Protein AF-E4QDS5-F1 (afdb_monomer_lite)

Secondary structure (DSSP, 8-state):
--EEEEEEE-S--HHHH-S-TTT----SS-EEEEEEEEEEEEETTEEEEEEEEEEEEEE-HHHHHHTPPSSB---------

Foldseek 3Di:
DAKEKDKAWPPAWCVVVNAFPQPNHTGRTKMKIWMWDWDWDDDPNDIDIDIDTDDIGIYDPVSNVVPDDPRYDYDDPDDPD

Radius of gyration: 15.46 Å; chains: 1; bounding box: 38×32×42 Å

pLDDT: mean 88.35, std 16.61, range [35.19, 98.5]

Organism: Caldicellulosiruptor hydrothermalis (strain DSM 18901 / VKM B-2411 / 108) (NCBI:txid632292)

Structure (mmCIF, N/CA/C/O backbone):
data_AF-E4QDS5-F1
#
_entry.id   AF-E4QDS5-F1
#
loop_
_atom_site.group_PDB
_atom_site.id
_atom_site.type_symbol
_atom_site.label_atom_id
_atom_site.label_alt_id
_atom_site.label_comp_id
_atom_site.label_asym_id
_atom_site.label_entity_id
_atom_site.label_seq_id
_atom_site.pdbx_PDB_ins_code
_atom_site.Cartn_x
_atom_site.Cartn_y
_atom_site.Cartn_z
_atom_site.occupancy
_atom_site.B_iso_or_equiv
_atom_site.auth_seq_id
_atom_site.auth_comp_id
_atom_site.auth_asym_id
_atom_site.auth_atom_id
_atom_site.pdbx_PDB_model_num
ATOM 1 N N . MET A 1 1 ? 14.030 -9.900 -5.832 1.00 69.81 1 MET A N 1
ATOM 2 C CA . MET A 1 1 ? 13.190 -8.821 -6.407 1.00 69.81 1 MET A CA 1
ATOM 3 C C . MET A 1 1 ? 13.151 -7.680 -5.409 1.00 69.81 1 MET A C 1
ATOM 5 O O . MET A 1 1 ? 12.993 -7.968 -4.231 1.00 69.81 1 MET A O 1
ATOM 9 N N . LYS A 1 2 ? 13.342 -6.434 -5.853 1.00 89.12 2 LYS A N 1
ATOM 10 C CA . LYS A 1 2 ? 13.335 -5.257 -4.973 1.00 89.12 2 LYS A CA 1
ATOM 11 C C . LYS A 1 2 ? 11.957 -4.598 -4.963 1.00 89.12 2 LYS A C 1
ATOM 13 O O . LYS A 1 2 ? 11.365 -4.418 -6.033 1.00 89.12 2 LYS A O 1
ATOM 18 N N . TYR A 1 3 ? 11.484 -4.243 -3.772 1.00 91.00 3 TYR A N 1
ATOM 19 C CA . TYR A 1 3 ? 10.216 -3.552 -3.556 1.00 91.00 3 TYR A CA 1
ATOM 20 C C . TYR A 1 3 ? 10.454 -2.241 -2.812 1.00 91.00 3 TYR A C 1
ATOM 22 O O . TYR A 1 3 ? 11.316 -2.159 -1.938 1.00 91.00 3 TYR A O 1
ATOM 30 N N . ARG A 1 4 ? 9.662 -1.231 -3.158 1.00 92.62 4 ARG A N 1
ATOM 31 C CA . ARG A 1 4 ? 9.625 0.072 -2.495 1.00 92.62 4 ARG A CA 1
ATOM 32 C C . ARG A 1 4 ? 8.190 0.358 -2.080 1.00 92.62 4 ARG A C 1
ATOM 34 O O . ARG A 1 4 ? 7.264 0.063 -2.833 1.00 92.62 4 ARG A O 1
ATOM 41 N N . TYR A 1 5 ? 8.017 0.954 -0.906 1.00 93.50 5 TYR A N 1
ATOM 42 C CA . TYR A 1 5 ? 6.702 1.285 -0.365 1.00 93.50 5 TYR A CA 1
ATOM 43 C C . TYR A 1 5 ? 6.614 2.776 -0.068 1.00 93.50 5 TYR A C 1
ATOM 45 O O . TYR A 1 5 ? 7.549 3.355 0.482 1.00 93.50 5 TYR A O 1
ATOM 53 N N . ALA A 1 6 ? 5.482 3.381 -0.413 1.00 94.38 6 ALA A N 1
ATOM 54 C CA . ALA A 1 6 ? 5.084 4.692 0.084 1.00 94.38 6 ALA A CA 1
ATOM 55 C C . ALA A 1 6 ? 3.881 4.508 1.009 1.00 94.38 6 ALA A C 1
ATOM 57 O O . ALA A 1 6 ? 3.006 3.695 0.715 1.00 94.38 6 ALA A O 1
ATOM 58 N N . LEU A 1 7 ? 3.853 5.234 2.124 1.00 95.44 7 LEU A N 1
ATOM 59 C CA . LEU A 1 7 ? 2.762 5.193 3.091 1.00 95.44 7 LEU A CA 1
ATOM 60 C C . LEU A 1 7 ? 2.278 6.616 3.340 1.00 95.44 7 LEU A C 1
ATOM 62 O O . LEU A 1 7 ? 3.088 7.516 3.565 1.00 95.44 7 LEU A O 1
ATOM 66 N N . SER A 1 8 ? 0.972 6.835 3.280 1.00 96.25 8 SER A N 1
ATOM 67 C CA . SER A 1 8 ? 0.386 8.157 3.503 1.00 96.25 8 SER A CA 1
ATOM 68 C C . SER A 1 8 ? -0.930 8.038 4.256 1.00 96.25 8 SER A C 1
ATOM 70 O O . SER A 1 8 ? -1.710 7.121 4.004 1.00 96.25 8 SER A O 1
ATOM 72 N N . SER A 1 9 ? -1.174 8.960 5.186 1.00 95.88 9 SER A N 1
ATOM 73 C CA . SER A 1 9 ? -2.487 9.088 5.818 1.00 95.88 9 SER A CA 1
ATOM 74 C C . SER A 1 9 ? -3.497 9.628 4.805 1.00 95.88 9 SER A C 1
ATOM 76 O O . SER A 1 9 ? -3.174 10.503 4.000 1.00 95.88 9 SER A O 1
ATOM 78 N N . THR A 1 10 ? -4.727 9.117 4.846 1.00 94.88 10 THR A N 1
ATOM 79 C CA . THR A 1 10 ? -5.845 9.660 4.056 1.00 94.88 10 THR A CA 1
ATOM 80 C C . THR A 1 10 ? -6.601 10.774 4.785 1.00 94.88 10 THR A C 1
ATOM 82 O O . THR A 1 10 ? -7.496 11.388 4.202 1.00 94.88 10 THR A O 1
ATOM 85 N N . GLY A 1 11 ? -6.295 11.012 6.067 1.00 95.69 11 GLY A N 1
ATOM 86 C CA . GLY A 1 11 ? -7.037 11.931 6.934 1.00 95.69 11 GLY A CA 1
ATOM 87 C C . GLY A 1 11 ? -8.503 11.540 7.173 1.00 95.69 11 GLY A C 1
ATOM 88 O O . GLY A 1 11 ? -9.272 12.351 7.684 1.00 95.69 11 GLY A O 1
ATOM 89 N N . GLY A 1 12 ? -8.929 10.334 6.782 1.00 94.81 12 GLY A N 1
ATOM 90 C CA . GLY A 1 12 ? -10.301 9.861 6.957 1.00 94.81 12 GLY A CA 1
ATOM 91 C C . GLY A 1 12 ? -10.377 8.472 7.574 1.00 94.81 12 GLY A C 1
ATOM 92 O O . GLY A 1 12 ? -9.395 7.742 7.632 1.00 94.81 12 GLY A O 1
ATOM 93 N N . SER A 1 13 ? -11.572 8.112 8.038 1.00 97.25 13 SER A N 1
ATOM 94 C CA . SER A 1 13 ? -11.854 6.831 8.692 1.00 97.25 13 SER A CA 1
ATOM 95 C C . SER A 1 13 ? -12.533 5.844 7.742 1.00 97.25 13 SER A C 1
ATOM 97 O O . SER A 1 13 ? -12.892 6.182 6.607 1.00 97.25 13 SER A O 1
ATOM 99 N N . SER A 1 14 ? -12.813 4.640 8.238 1.00 95.56 14 SER A N 1
ATOM 100 C CA . SER A 1 14 ? -13.578 3.630 7.505 1.00 95.56 14 SER A CA 1
ATOM 101 C C . SER A 1 14 ? -14.984 4.056 7.095 1.00 95.56 14 SER A C 1
ATOM 103 O O . SER A 1 14 ? -15.540 3.463 6.178 1.00 95.56 14 SER A O 1
ATOM 105 N N . HIS A 1 15 ? -15.543 5.114 7.689 1.00 96.25 15 HIS A N 1
ATOM 106 C CA . HIS A 1 15 ? -16.798 5.695 7.201 1.00 96.25 15 HIS A CA 1
ATOM 107 C C . HIS A 1 15 ? -16.682 6.232 5.769 1.00 96.25 15 HIS A C 1
ATOM 109 O O . HIS A 1 15 ? -17.657 6.199 5.028 1.00 96.25 15 HIS A O 1
ATOM 115 N N . LYS A 1 16 ? -15.502 6.735 5.382 1.00 96.06 16 LYS A N 1
ATOM 116 C CA . LYS A 1 16 ? -15.259 7.319 4.057 1.00 96.06 16 LYS A CA 1
ATOM 117 C C . LYS A 1 16 ? -14.609 6.327 3.095 1.00 96.06 16 LYS A C 1
ATOM 119 O O . LYS A 1 16 ? -14.969 6.306 1.925 1.00 96.06 16 LYS A O 1
ATOM 124 N N . TYR A 1 17 ? -13.648 5.543 3.582 1.00 95.12 17 TYR A N 1
ATOM 125 C CA . TYR A 1 17 ? -12.789 4.700 2.739 1.00 95.12 17 TYR A CA 1
ATOM 126 C C . TYR A 1 17 ? -13.060 3.195 2.871 1.00 95.12 17 TYR A C 1
ATOM 128 O O . TYR A 1 17 ? -12.410 2.403 2.201 1.00 95.12 17 TYR A O 1
ATOM 136 N N . GLY A 1 18 ? -14.021 2.792 3.707 1.00 96.62 18 GLY A N 1
ATOM 137 C CA . GLY A 1 18 ? -14.289 1.386 3.994 1.00 96.62 18 GLY A CA 1
ATOM 138 C C . GLY A 1 18 ? -13.369 0.797 5.067 1.00 96.62 18 GLY A C 1
ATOM 139 O O . GLY A 1 18 ? -12.464 1.446 5.600 1.00 96.62 18 GLY A O 1
ATOM 140 N N . ASN A 1 19 ? -13.650 -0.446 5.451 1.00 98.12 19 ASN A N 1
ATOM 141 C CA . ASN A 1 19 ? -12.861 -1.153 6.457 1.00 98.12 19 ASN A CA 1
ATOM 142 C C . ASN A 1 19 ? -11.451 -1.469 5.943 1.00 98.12 19 ASN A C 1
ATOM 144 O O . ASN A 1 19 ? -11.211 -1.523 4.742 1.00 98.12 19 ASN A O 1
ATOM 148 N N . CYS A 1 20 ? -10.526 -1.708 6.872 1.00 98.06 20 CYS A N 1
ATOM 149 C CA . CYS A 1 20 ? -9.161 -2.115 6.556 1.00 98.06 20 CYS A CA 1
ATOM 150 C C . CYS A 1 20 ? -9.149 -3.356 5.653 1.00 98.06 20 CYS A C 1
ATOM 152 O O . CYS A 1 20 ? -9.691 -4.394 6.031 1.00 98.06 20 CYS A O 1
ATOM 154 N N . GLU A 1 21 ? -8.478 -3.276 4.504 1.00 98.12 21 GLU A N 1
ATOM 155 C CA . GLU A 1 21 ? -8.441 -4.356 3.507 1.00 98.12 21 GLU A CA 1
ATOM 156 C C . GLU A 1 21 ? -7.621 -5.568 3.975 1.00 98.12 21 GLU A C 1
ATOM 158 O O . GLU A 1 21 ? -7.763 -6.665 3.446 1.00 98.12 21 GLU A O 1
ATOM 163 N N . VAL A 1 22 ? -6.793 -5.394 5.010 1.00 97.31 22 VAL A N 1
ATOM 164 C CA . VAL A 1 22 ? -5.954 -6.464 5.571 1.00 97.31 22 VAL A CA 1
ATOM 165 C C . VAL A 1 22 ? -6.697 -7.283 6.627 1.00 97.31 22 VAL A C 1
ATOM 167 O O . VAL A 1 22 ? -6.575 -8.504 6.665 1.00 97.31 22 VAL A O 1
ATOM 170 N N . CYS A 1 23 ? -7.435 -6.627 7.528 1.00 97.69 23 CYS A N 1
ATOM 171 C CA . CYS A 1 23 ? -8.056 -7.291 8.681 1.00 97.69 23 CYS A CA 1
ATOM 172 C C . CYS A 1 23 ? -9.592 -7.255 8.678 1.00 97.69 23 CYS A C 1
ATOM 174 O O . CYS A 1 23 ? -10.211 -7.857 9.555 1.00 97.69 23 CYS A O 1
ATOM 176 N N . GLY A 1 24 ? -10.209 -6.532 7.740 1.00 97.69 24 GLY A N 1
ATOM 177 C CA . GLY A 1 24 ? -11.659 -6.382 7.598 1.00 97.69 24 GLY A CA 1
ATOM 178 C C . GLY A 1 24 ? -12.333 -5.496 8.652 1.00 97.69 24 GLY A C 1
ATOM 179 O O . GLY A 1 24 ? -13.554 -5.343 8.625 1.00 97.69 24 GLY A O 1
ATOM 180 N N . LYS A 1 25 ? -11.575 -4.910 9.589 1.00 98.12 25 LYS A N 1
ATOM 181 C CA . LYS A 1 25 ? -12.112 -4.124 10.714 1.00 98.12 25 LYS A CA 1
ATOM 182 C C . LYS A 1 25 ? -12.158 -2.628 10.416 1.00 98.12 25 LYS A C 1
ATOM 184 O O . LYS A 1 25 ? -11.390 -2.119 9.601 1.00 98.12 25 LYS A O 1
ATOM 189 N N . HIS A 1 26 ? -13.030 -1.930 11.141 1.00 97.88 26 HIS A N 1
ATOM 190 C CA . HIS A 1 26 ? -13.100 -0.470 11.144 1.00 97.88 26 HIS A CA 1
ATOM 191 C C . HIS A 1 26 ? -11.769 0.154 11.595 1.00 97.88 26 HIS A C 1
ATOM 193 O O . HIS A 1 26 ? -11.101 -0.350 12.504 1.00 97.88 26 HIS A O 1
ATOM 199 N N . ALA A 1 27 ? -11.390 1.251 10.950 1.00 96.88 27 ALA A N 1
ATOM 200 C CA . ALA A 1 27 ? -10.262 2.094 11.300 1.00 96.88 27 ALA A CA 1
ATOM 201 C C . ALA A 1 27 ? -10.736 3.531 11.532 1.00 96.88 27 ALA A C 1
ATOM 203 O O . ALA A 1 27 ? -11.464 4.106 10.718 1.00 96.88 27 ALA A O 1
ATOM 204 N N . THR A 1 28 ? -10.283 4.135 12.628 1.00 96.44 28 THR A N 1
ATOM 205 C CA . THR A 1 28 ? -10.484 5.565 12.907 1.00 96.44 28 THR A CA 1
ATOM 206 C C . THR A 1 28 ? -9.676 6.446 11.959 1.00 96.44 28 THR A C 1
ATOM 208 O O . THR A 1 28 ? -10.105 7.551 11.647 1.00 96.44 28 THR A O 1
ATOM 211 N N . GLU A 1 29 ? -8.562 5.923 11.449 1.00 97.38 29 GLU A N 1
ATOM 212 C CA . GLU A 1 29 ? -7.739 6.529 10.410 1.00 97.38 29 GLU A CA 1
ATOM 213 C C . GLU A 1 29 ? -7.317 5.458 9.400 1.00 97.38 29 GLU A C 1
ATOM 215 O O . GLU A 1 29 ? -6.816 4.393 9.768 1.00 97.38 29 GLU A O 1
ATOM 220 N N . ILE A 1 30 ? -7.547 5.739 8.122 1.00 98.06 30 ILE A N 1
ATOM 221 C CA . ILE A 1 30 ? -7.135 4.911 6.997 1.00 98.06 30 ILE A CA 1
ATOM 222 C C . ILE A 1 30 ? -5.851 5.492 6.415 1.00 98.06 30 ILE A C 1
ATOM 224 O O . ILE A 1 30 ? -5.751 6.686 6.127 1.00 98.06 30 ILE A O 1
ATOM 228 N N . PHE A 1 31 ? -4.879 4.621 6.199 1.00 98.25 31 PHE A N 1
ATOM 229 C CA . PHE A 1 31 ? -3.656 4.900 5.466 1.00 98.25 31 PHE A CA 1
ATOM 230 C C . PHE A 1 31 ? -3.731 4.217 4.104 1.00 98.25 31 PHE A C 1
ATOM 232 O O . PHE A 1 31 ? -4.425 3.213 3.954 1.00 98.25 31 PHE A O 1
ATOM 239 N N . VAL A 1 32 ? -3.000 4.746 3.128 1.00 97.44 32 VAL A N 1
ATOM 240 C CA . VAL A 1 32 ? -2.761 4.103 1.835 1.00 97.44 32 VAL A CA 1
ATOM 241 C C . VAL A 1 32 ? -1.297 3.691 1.746 1.00 97.44 32 VAL A C 1
ATOM 243 O O . VAL A 1 32 ? -0.398 4.498 1.996 1.00 97.44 32 VAL A O 1
ATOM 246 N N . GLN A 1 33 ? -1.055 2.428 1.403 1.00 97.25 33 GLN A N 1
ATOM 247 C CA . GLN A 1 33 ? 0.266 1.905 1.082 1.00 97.25 33 GLN A CA 1
ATOM 248 C C . GLN A 1 33 ? 0.351 1.607 -0.410 1.00 97.25 33 GLN A C 1
ATOM 250 O O . GLN A 1 33 ? -0.354 0.733 -0.907 1.00 97.25 33 GLN A O 1
ATOM 255 N N . THR A 1 34 ? 1.252 2.290 -1.111 1.00 96.81 34 THR A N 1
ATOM 256 C CA . THR A 1 34 ? 1.555 2.015 -2.520 1.00 96.81 34 THR A CA 1
ATOM 257 C C . THR A 1 34 ? 2.780 1.116 -2.620 1.00 96.81 34 THR A C 1
ATOM 259 O O . THR A 1 34 ? 3.846 1.464 -2.104 1.00 96.81 34 THR A O 1
ATOM 262 N N . GLU A 1 35 ? 2.644 -0.024 -3.296 1.00 95.00 35 GLU A N 1
ATOM 263 C CA . GLU A 1 35 ? 3.742 -0.942 -3.602 1.00 95.00 35 GLU A CA 1
ATOM 264 C C . GLU A 1 35 ? 4.309 -0.644 -4.993 1.00 95.00 35 GLU A C 1
ATOM 266 O O . GLU A 1 35 ? 3.592 -0.614 -5.999 1.00 95.00 35 GLU A O 1
ATOM 271 N N . TYR A 1 36 ? 5.629 -0.485 -5.052 1.00 94.44 36 TYR A N 1
ATOM 272 C CA . TYR A 1 36 ? 6.392 -0.366 -6.283 1.00 94.44 36 TYR A CA 1
ATOM 273 C C . TYR A 1 36 ? 7.338 -1.552 -6.429 1.00 94.44 36 TYR A C 1
ATOM 275 O O . TYR A 1 36 ? 8.066 -1.908 -5.500 1.00 94.44 36 TYR A O 1
ATOM 283 N N . LYS A 1 37 ? 7.387 -2.126 -7.628 1.00 93.12 37 LYS A N 1
ATOM 284 C CA . LYS A 1 37 ? 8.309 -3.207 -7.980 1.00 93.12 37 LYS A CA 1
ATOM 285 C C . LYS A 1 37 ? 9.380 -2.684 -8.926 1.00 93.12 37 LYS A C 1
ATOM 287 O O . LYS A 1 37 ? 9.053 -2.030 -9.922 1.00 93.12 37 LYS A O 1
ATOM 292 N N . ARG A 1 38 ? 10.649 -2.993 -8.641 1.00 92.94 38 ARG A N 1
ATOM 293 C CA . ARG A 1 38 ? 11.739 -2.716 -9.585 1.00 92.94 38 ARG A CA 1
ATOM 294 C C . ARG A 1 38 ? 11.553 -3.574 -10.832 1.00 92.94 38 ARG A C 1
ATOM 296 O O . ARG A 1 38 ? 11.306 -4.778 -10.726 1.00 92.94 38 ARG A O 1
ATOM 303 N N . TYR A 1 39 ? 11.677 -2.953 -11.995 1.00 91.88 39 TYR A N 1
ATOM 304 C CA . TYR A 1 39 ? 11.703 -3.635 -13.279 1.00 91.88 39 TYR A CA 1
ATOM 305 C C . TYR A 1 39 ? 12.939 -3.209 -14.061 1.00 91.88 39 TYR A C 1
ATOM 307 O O . TYR A 1 39 ? 13.453 -2.104 -13.889 1.00 91.88 39 TYR A O 1
ATOM 315 N N . GLU A 1 40 ? 13.403 -4.121 -14.901 1.00 94.19 40 GLU A N 1
ATOM 316 C CA . GLU A 1 40 ? 14.530 -3.926 -15.798 1.00 94.19 40 GLU A CA 1
ATOM 317 C C . GLU A 1 40 ? 14.070 -4.387 -17.176 1.00 94.19 40 GLU A C 1
ATOM 319 O O . GLU A 1 40 ? 13.410 -5.424 -17.295 1.00 94.19 40 GLU A O 1
ATOM 324 N N . PHE A 1 41 ? 14.353 -3.596 -18.204 1.00 92.12 41 PHE A N 1
ATOM 325 C CA . PHE A 1 41 ? 14.041 -3.960 -19.581 1.00 92.12 41 PHE A CA 1
ATOM 326 C C . PHE A 1 41 ? 15.147 -3.494 -20.519 1.00 92.12 41 PHE A C 1
ATOM 328 O O . PHE A 1 41 ? 15.853 -2.524 -20.242 1.00 92.12 41 PHE A O 1
ATOM 335 N N . GLU A 1 42 ? 15.297 -4.206 -21.629 1.00 95.94 42 GLU A N 1
ATOM 336 C CA . GLU A 1 42 ? 16.248 -3.864 -22.678 1.00 95.94 42 GLU A CA 1
ATOM 337 C C . GLU A 1 42 ? 15.491 -3.360 -23.906 1.00 95.94 42 GLU A C 1
ATOM 339 O O . GLU A 1 42 ? 14.506 -3.966 -24.334 1.00 95.94 42 GLU A O 1
ATOM 344 N N . HIS A 1 43 ? 15.935 -2.237 -24.465 1.00 92.38 43 HIS A N 1
ATOM 345 C CA . HIS A 1 43 ? 15.384 -1.681 -25.695 1.00 92.38 43 HIS A CA 1
ATOM 346 C C . HIS A 1 43 ? 16.511 -1.083 -26.540 1.00 92.38 43 HIS A C 1
ATOM 348 O O . HIS A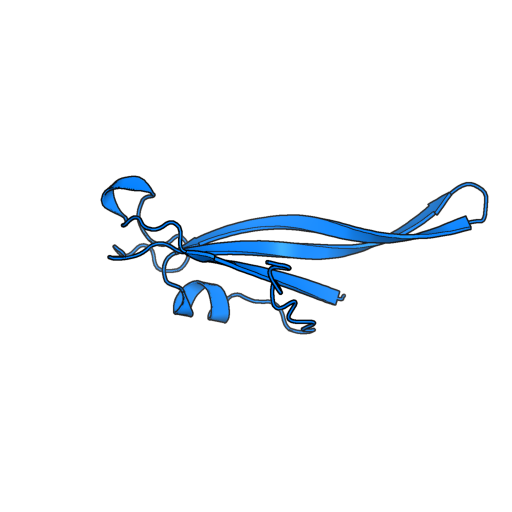 1 43 ? 17.289 -0.266 -26.055 1.00 92.38 43 HIS A O 1
ATOM 354 N N . ASN A 1 44 ? 16.618 -1.507 -27.803 1.00 94.62 44 ASN A N 1
ATOM 355 C CA . ASN A 1 44 ? 17.672 -1.090 -28.741 1.00 94.62 44 ASN A CA 1
ATOM 356 C C . ASN A 1 44 ? 19.106 -1.247 -28.191 1.00 94.62 44 ASN A C 1
ATOM 358 O O . ASN A 1 44 ? 19.955 -0.388 -28.419 1.00 94.62 44 ASN A O 1
ATOM 362 N N . GLY A 1 45 ? 19.373 -2.319 -27.436 1.00 94.44 45 GLY A N 1
ATOM 363 C CA . GLY A 1 45 ? 20.683 -2.580 -26.822 1.00 94.44 45 GLY A CA 1
ATOM 364 C C . GLY A 1 45 ? 20.988 -1.750 -25.569 1.00 94.44 45 GLY A C 1
ATOM 365 O O . GLY A 1 45 ? 22.058 -1.904 -24.983 1.00 94.44 45 GLY A O 1
ATOM 366 N N . TRP A 1 46 ? 20.058 -0.902 -25.124 1.00 94.38 46 TRP A N 1
ATOM 367 C CA . TRP A 1 46 ? 20.167 -0.145 -23.880 1.00 94.38 46 TRP A CA 1
ATOM 368 C C . TRP A 1 46 ? 19.384 -0.825 -22.765 1.00 94.38 46 TRP A C 1
ATOM 370 O O . TRP A 1 46 ? 18.238 -1.237 -22.958 1.00 94.38 46 TRP A O 1
ATOM 380 N N . LYS A 1 47 ? 20.000 -0.909 -21.583 1.00 94.94 47 LYS A N 1
ATOM 381 C CA . LYS A 1 47 ? 19.354 -1.407 -20.367 1.00 94.94 47 LYS A CA 1
ATOM 382 C C . LYS A 1 47 ? 18.756 -0.247 -19.590 1.00 94.94 47 LYS A C 1
ATOM 384 O O . LYS A 1 47 ? 19.455 0.707 -19.258 1.00 94.94 47 LYS A O 1
ATOM 389 N N . TYR A 1 48 ? 17.478 -0.375 -19.271 1.00 93.50 48 TYR A N 1
ATOM 390 C CA . TYR A 1 48 ? 16.727 0.575 -18.470 1.00 93.50 48 TYR A CA 1
ATOM 391 C C . TYR A 1 48 ? 16.287 -0.095 -17.175 1.00 93.50 48 TYR A C 1
ATOM 393 O O . TYR A 1 48 ? 15.896 -1.264 -17.164 1.00 93.50 48 TYR A O 1
ATOM 401 N N . GLU A 1 49 ? 16.307 0.671 -16.092 1.00 93.88 49 GLU A N 1
ATOM 402 C CA . GLU A 1 49 ? 15.747 0.277 -14.807 1.00 93.88 49 GLU A CA 1
ATOM 403 C C . GLU A 1 49 ? 14.738 1.321 -14.336 1.00 93.88 49 GLU A C 1
ATOM 405 O O . GLU A 1 49 ? 14.853 2.512 -14.628 1.00 93.88 49 GLU A O 1
ATOM 410 N N . GLY A 1 50 ? 13.728 0.870 -13.604 1.00 91.88 50 GLY A N 1
ATOM 411 C CA . GLY A 1 50 ? 12.726 1.762 -13.053 1.00 91.88 50 GLY A CA 1
ATOM 412 C C . GLY A 1 50 ? 11.887 1.106 -11.974 1.00 91.88 50 GLY A C 1
ATOM 413 O O . GLY A 1 50 ? 12.031 -0.074 -11.645 1.00 91.88 50 GLY A O 1
ATOM 414 N N . TRP A 1 51 ? 10.968 1.896 -11.433 1.00 93.44 51 TRP A N 1
ATOM 415 C CA . TRP A 1 51 ? 9.983 1.455 -10.458 1.00 93.44 51 TRP A CA 1
ATOM 416 C C . TRP A 1 51 ? 8.605 1.565 -11.081 1.00 93.44 51 TRP A C 1
ATOM 418 O O . TRP A 1 51 ? 8.235 2.621 -11.589 1.00 93.44 51 TRP A O 1
ATOM 428 N N . ARG A 1 52 ? 7.844 0.474 -11.058 1.00 94.19 52 ARG A N 1
ATOM 429 C CA . ARG A 1 52 ? 6.445 0.484 -11.488 1.00 94.19 52 ARG A CA 1
ATOM 430 C C . ARG A 1 52 ? 5.547 0.291 -10.283 1.00 94.19 52 ARG A C 1
ATOM 432 O O . ARG A 1 52 ? 5.834 -0.569 -9.451 1.00 94.19 52 ARG A O 1
ATOM 439 N N . LEU A 1 53 ? 4.468 1.063 -10.212 1.00 94.44 53 LEU A N 1
ATOM 440 C CA . LEU A 1 53 ? 3.380 0.796 -9.279 1.00 94.44 53 LEU A CA 1
ATOM 441 C C . LEU A 1 53 ? 2.792 -0.575 -9.622 1.00 94.44 53 LEU A C 1
ATOM 443 O O . LEU A 1 53 ? 2.564 -0.884 -10.797 1.00 94.44 53 LEU A O 1
ATOM 447 N N . VAL A 1 54 ? 2.614 -1.410 -8.605 1.00 94.56 54 VAL A N 1
ATOM 448 C CA . VAL A 1 54 ? 2.025 -2.746 -8.759 1.00 94.56 54 VAL A CA 1
ATOM 449 C C . VAL A 1 54 ? 0.804 -2.963 -7.885 1.00 94.56 54 VAL A C 1
ATOM 451 O O . VAL A 1 54 ? -0.037 -3.763 -8.275 1.00 94.56 54 VAL A O 1
ATOM 454 N N . ASP A 1 55 ? 0.694 -2.263 -6.755 1.00 95.31 55 ASP A N 1
ATOM 455 C CA . ASP A 1 55 ? -0.442 -2.428 -5.853 1.00 95.31 55 ASP A CA 1
ATOM 456 C C . ASP A 1 55 ? -0.688 -1.182 -4.989 1.00 95.31 55 ASP A C 1
ATOM 458 O O . ASP A 1 55 ? 0.220 -0.367 -4.776 1.00 95.31 55 ASP A O 1
ATOM 462 N N . MET A 1 56 ? -1.913 -1.044 -4.486 1.00 96.25 56 MET A N 1
ATOM 463 C CA . MET A 1 56 ? -2.322 -0.027 -3.515 1.00 96.25 56 MET A CA 1
ATOM 464 C C . MET A 1 56 ? -3.307 -0.633 -2.520 1.00 96.25 56 MET A C 1
ATOM 466 O O . MET A 1 56 ? -4.349 -1.128 -2.930 1.00 96.25 56 MET A O 1
ATOM 470 N N . VAL A 1 57 ? -2.994 -0.541 -1.225 1.00 97.12 57 VAL A N 1
ATOM 471 C CA . VAL A 1 57 ? -3.808 -1.133 -0.151 1.00 97.12 57 VAL A CA 1
ATOM 472 C C . VAL A 1 57 ? -4.147 -0.088 0.909 1.00 97.12 57 VAL A C 1
ATOM 474 O O . VAL A 1 57 ? -3.282 0.687 1.328 1.00 97.12 57 VAL A O 1
ATOM 477 N N . PHE A 1 58 ? -5.392 -0.094 1.368 1.00 97.94 58 PHE A N 1
ATOM 478 C CA . PHE A 1 58 ? -5.961 0.794 2.371 1.00 97.94 58 PHE A CA 1
ATOM 479 C C . PHE A 1 58 ? -6.189 0.066 3.696 1.00 97.94 58 PHE A C 1
ATOM 481 O O . PHE A 1 58 ? -6.715 -1.047 3.759 1.00 97.94 58 PHE A O 1
ATOM 488 N N . GLY A 1 59 ? -5.832 0.704 4.807 1.00 97.88 59 GLY A N 1
ATOM 489 C CA . GLY A 1 59 ? -6.104 0.127 6.119 1.00 97.88 59 GLY A CA 1
ATOM 490 C C . GLY A 1 59 ? -5.370 0.790 7.266 1.00 97.88 59 GLY A C 1
ATOM 491 O O . GLY A 1 59 ? -4.856 1.900 7.138 1.00 97.88 59 GLY A O 1
ATOM 492 N N . HIS A 1 60 ? -5.327 0.098 8.405 1.00 98.50 60 HIS A N 1
ATOM 493 C CA . HIS A 1 60 ? -4.536 0.541 9.554 1.00 98.50 60 HIS A CA 1
ATOM 494 C C . HIS A 1 60 ? -3.052 0.573 9.189 1.00 98.50 60 HIS A C 1
ATOM 496 O O . HIS A 1 60 ? -2.545 -0.374 8.585 1.00 98.50 60 HIS A O 1
ATOM 502 N N . GLU A 1 61 ? -2.339 1.604 9.637 1.00 97.25 61 GLU A N 1
ATOM 503 C CA . GLU A 1 61 ? -0.908 1.794 9.370 1.00 97.25 61 GLU A CA 1
ATOM 504 C C . GLU A 1 61 ? -0.078 0.529 9.657 1.00 97.25 61 GLU A C 1
ATOM 506 O O . GLU A 1 61 ? 0.720 0.060 8.845 1.00 97.25 61 GLU A O 1
ATOM 511 N N . GLU A 1 62 ? -0.315 -0.071 10.819 1.00 97.12 62 GLU A N 1
ATOM 512 C CA . GLU A 1 62 ? 0.373 -1.267 11.297 1.00 97.12 62 GLU A CA 1
ATOM 513 C C . GLU A 1 62 ? -0.032 -2.545 10.551 1.00 97.12 62 GLU A C 1
ATOM 515 O O . GLU A 1 62 ? 0.801 -3.436 10.375 1.00 97.12 62 GLU A O 1
ATOM 520 N N . CYS A 1 63 ? -1.267 -2.636 10.049 1.00 97.31 63 CYS A N 1
ATOM 521 C CA . CYS A 1 63 ? -1.666 -3.738 9.172 1.00 97.31 63 CYS A CA 1
ATOM 522 C C . CYS A 1 63 ? -0.935 -3.658 7.827 1.00 97.31 63 CYS A C 1
ATOM 524 O O . CYS A 1 63 ? -0.413 -4.664 7.348 1.00 97.31 63 CYS A O 1
ATOM 526 N N . LEU A 1 64 ? -0.832 -2.457 7.253 1.00 96.25 64 LEU A N 1
ATOM 527 C CA . LEU A 1 64 ? -0.147 -2.231 5.979 1.00 96.25 64 LEU A CA 1
ATOM 528 C C . LEU A 1 64 ? 1.354 -2.532 6.073 1.00 96.25 64 LEU A C 1
ATOM 530 O O . LEU A 1 64 ? 1.915 -3.188 5.194 1.00 96.25 64 LEU A O 1
ATOM 534 N N . LYS A 1 65 ? 2.006 -2.138 7.174 1.00 94.62 65 LYS A N 1
ATOM 535 C CA . LYS A 1 65 ? 3.423 -2.459 7.419 1.00 94.62 65 LYS A CA 1
ATOM 536 C C . LYS A 1 65 ? 3.688 -3.968 7.493 1.00 94.62 65 LYS A C 1
ATOM 538 O O . LYS A 1 65 ? 4.732 -4.409 7.022 1.00 94.62 65 LYS A O 1
ATOM 543 N N . LYS A 1 66 ? 2.751 -4.762 8.028 1.00 94.88 66 LYS A N 1
ATOM 544 C CA . LYS A 1 66 ? 2.890 -6.228 8.162 1.00 94.88 66 LYS A CA 1
ATOM 545 C C . LYS A 1 66 ? 2.844 -6.978 6.833 1.00 94.88 66 LYS A C 1
ATOM 547 O O . LYS A 1 66 ? 3.439 -8.045 6.734 1.00 94.88 66 LYS A O 1
ATOM 552 N N . ILE A 1 67 ? 2.154 -6.442 5.828 1.00 93.75 67 ILE A N 1
ATOM 553 C CA . ILE A 1 67 ? 2.013 -7.098 4.518 1.00 93.75 67 ILE A CA 1
ATOM 554 C C . ILE A 1 67 ? 3.125 -6.725 3.525 1.00 93.75 67 ILE A C 1
ATOM 556 O O . ILE A 1 67 ? 3.119 -7.198 2.390 1.00 93.75 67 ILE A O 1
ATOM 560 N N . ARG A 1 68 ? 4.093 -5.889 3.928 1.00 92.44 68 ARG A N 1
ATOM 561 C CA . ARG A 1 68 ? 5.239 -5.533 3.081 1.00 92.44 68 ARG A CA 1
ATOM 562 C C . ARG A 1 68 ? 6.108 -6.763 2.810 1.00 92.44 68 ARG A C 1
ATOM 564 O O . ARG A 1 68 ? 6.521 -7.470 3.726 1.00 92.44 68 ARG A O 1
ATOM 571 N N . LYS A 1 69 ? 6.442 -6.990 1.542 1.00 86.56 69 LYS A N 1
ATOM 572 C CA . LYS A 1 69 ? 7.385 -8.027 1.096 1.00 86.56 69 LYS A CA 1
ATOM 573 C C . LYS A 1 69 ? 8.820 -7.620 1.450 1.00 86.56 69 LYS A C 1
ATOM 575 O O . LYS A 1 69 ? 9.204 -6.470 1.232 1.00 86.56 69 LYS A O 1
ATOM 580 N N . GLY A 1 70 ? 9.612 -8.569 1.955 1.00 68.06 70 GLY A N 1
ATOM 581 C CA . GLY A 1 70 ? 11.021 -8.359 2.314 1.00 68.06 70 GLY A CA 1
ATOM 582 C C . GLY A 1 70 ? 11.920 -8.016 1.113 1.00 68.06 70 GLY A C 1
ATOM 583 O O . GLY A 1 70 ? 11.734 -8.551 0.020 1.00 68.06 70 GLY A O 1
ATOM 584 N N . GLY A 1 71 ? 12.898 -7.123 1.335 1.00 57.94 71 GLY A N 1
ATOM 585 C CA . GLY A 1 71 ? 13.834 -6.592 0.323 1.00 57.94 71 GLY A 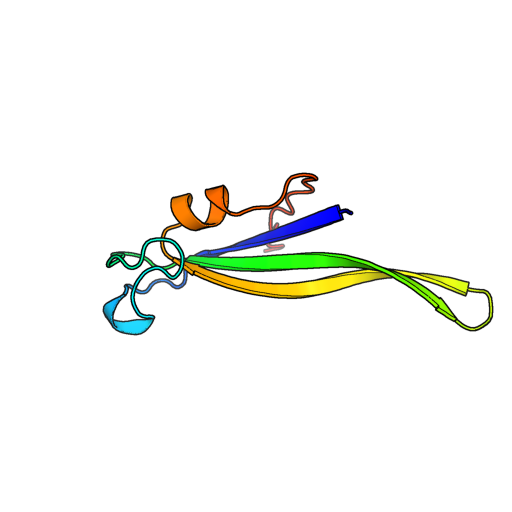CA 1
ATOM 586 C C . GLY A 1 71 ? 13.829 -5.057 0.227 1.00 57.94 71 GLY A C 1
ATOM 587 O O . GLY A 1 71 ? 13.716 -4.524 -0.876 1.00 57.94 71 GLY A O 1
ATOM 588 N N . MET A 1 72 ? 13.870 -4.380 1.381 1.00 55.59 72 MET A N 1
ATOM 589 C CA . MET A 1 72 ? 13.389 -3.009 1.598 1.00 55.59 72 MET A CA 1
ATOM 590 C C . MET A 1 72 ? 14.396 -1.919 1.199 1.00 55.59 72 MET A C 1
ATOM 592 O O . MET A 1 72 ? 15.511 -1.881 1.711 1.00 55.59 72 MET A O 1
ATOM 596 N N . GLU A 1 73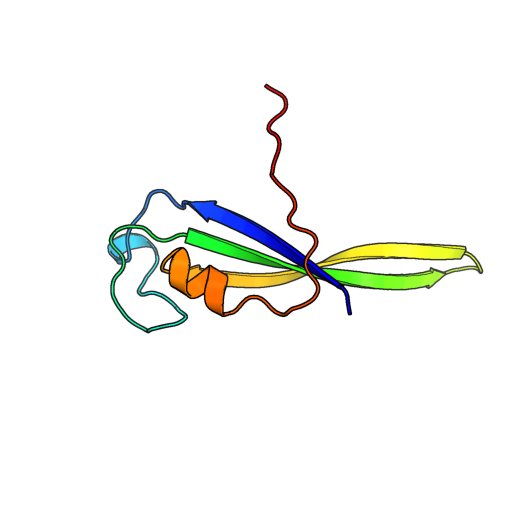 ? 13.953 -0.994 0.348 1.00 56.41 73 GLU A N 1
ATOM 597 C CA . GLU A 1 73 ? 14.461 0.380 0.285 1.00 56.41 73 GLU A CA 1
ATOM 598 C C . GLU A 1 73 ? 13.283 1.287 0.694 1.00 56.41 73 GLU A C 1
ATOM 600 O O . GLU A 1 73 ? 12.385 1.553 -0.112 1.00 56.41 73 GLU A O 1
ATOM 605 N N . ASP A 1 74 ? 13.212 1.675 1.975 1.00 57.12 74 ASP A N 1
ATOM 606 C CA . ASP A 1 74 ? 12.245 2.680 2.431 1.00 57.12 74 ASP A CA 1
ATOM 607 C C . ASP A 1 74 ? 12.602 4.004 1.781 1.00 57.12 74 ASP A C 1
ATOM 609 O O . ASP A 1 74 ? 13.694 4.532 1.989 1.00 57.12 74 ASP A O 1
ATOM 613 N N . VAL A 1 75 ? 11.672 4.570 1.020 1.00 58.56 75 VAL A N 1
ATOM 614 C CA . VAL A 1 75 ? 11.853 5.943 0.575 1.00 58.56 75 VAL A CA 1
ATOM 615 C C . VAL A 1 75 ? 11.021 6.837 1.455 1.00 58.56 75 VAL A C 1
ATOM 617 O O . VAL A 1 75 ? 9.802 6.917 1.322 1.00 58.56 75 VAL A O 1
ATOM 620 N N . GLN A 1 76 ? 11.721 7.495 2.373 1.00 47.66 76 GLN A N 1
ATOM 621 C CA . GLN A 1 76 ? 11.198 8.656 3.063 1.00 47.66 76 GLN A CA 1
ATOM 622 C C . GLN A 1 76 ? 10.886 9.712 2.001 1.00 47.66 76 GLN A C 1
ATOM 624 O O . GLN A 1 76 ? 11.768 10.151 1.2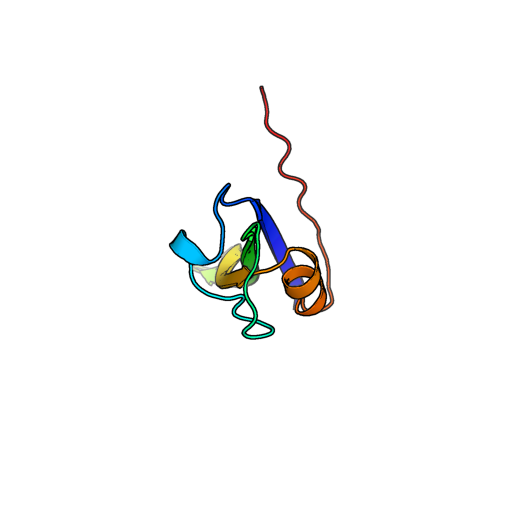62 1.00 47.66 76 GLN A O 1
ATOM 629 N N . SER A 1 77 ? 9.614 10.085 1.890 1.00 46.34 77 SER A N 1
ATOM 630 C CA . SER A 1 77 ? 9.210 11.279 1.159 1.00 46.34 77 SER A CA 1
ATOM 631 C C . SER A 1 77 ? 9.781 12.489 1.894 1.00 46.34 77 SER A C 1
ATOM 633 O O . SER A 1 77 ? 9.150 13.031 2.797 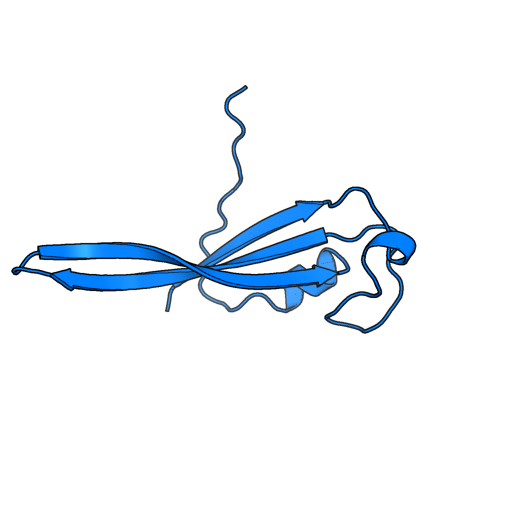1.00 46.34 77 SER A O 1
ATOM 635 N N . SER A 1 78 ? 11.000 12.894 1.551 1.00 40.81 78 SER A N 1
ATOM 636 C CA . SER A 1 78 ? 11.494 14.223 1.888 1.00 40.81 78 SER A CA 1
ATOM 637 C C . SER A 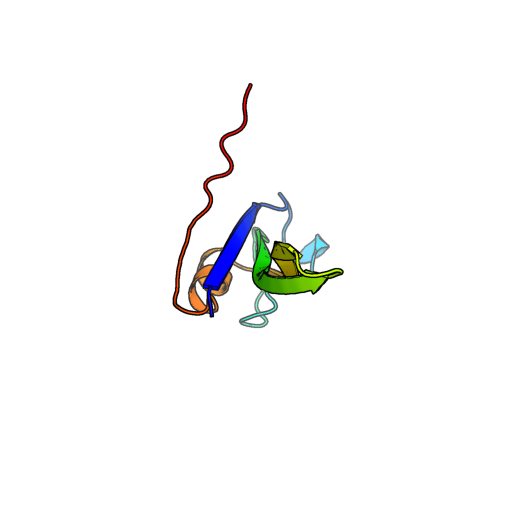1 78 ? 10.680 15.213 1.059 1.00 40.81 78 SER A C 1
ATOM 639 O O . SER A 1 78 ? 10.853 15.270 -0.155 1.00 40.81 78 SER A O 1
ATOM 641 N N . ASN A 1 79 ? 9.767 15.956 1.686 1.00 40.84 79 ASN A N 1
ATOM 642 C CA . ASN A 1 79 ? 9.224 17.176 1.088 1.00 40.84 79 ASN A CA 1
ATOM 643 C C . ASN A 1 79 ? 10.387 18.175 0.942 1.00 40.84 79 ASN A C 1
ATOM 645 O O . ASN A 1 79 ? 10.932 18.575 1.975 1.00 40.84 79 ASN A O 1
ATOM 649 N N . PRO A 1 80 ? 10.794 18.604 -0.267 1.00 40.56 80 PRO A N 1
ATOM 650 C CA . PRO A 1 80 ? 11.424 19.907 -0.389 1.00 40.56 80 PRO A CA 1
ATOM 651 C C . PRO A 1 80 ? 10.323 20.947 -0.131 1.00 40.56 80 PRO A C 1
ATOM 653 O O . PRO A 1 80 ? 9.232 20.840 -0.693 1.00 40.56 80 PRO A O 1
ATOM 656 N N . GLY A 1 81 ? 10.580 21.840 0.826 1.00 35.19 81 GLY A N 1
ATOM 657 C CA . GLY A 1 81 ? 9.641 22.872 1.269 1.00 35.19 81 GLY A CA 1
ATOM 658 C C . GLY A 1 81 ? 9.341 23.950 0.239 1.00 35.19 81 GLY A C 1
ATOM 659 O O . GLY A 1 81 ? 9.914 23.911 -0.873 1.00 35.19 81 GLY A O 1
#

Sequence (81 aa):
MKYRYALSSTGGSSHKYGNCEVCGKHATEIFVQTEYKRYEFEHNGWKYEGWRLVDMVFGHEECLKKIRKGGMEDVQSSNPG